Protein AF-A0A1B7W315-F1 (afdb_monomer_lite)

pLDDT: mean 97.1, std 2.04, range [81.0, 98.81]

Sequence (129 aa):
VSIINIAGGVASATVQTATFTSFNSQIASLKASGVRIIGPGATVAQDVEPEYIAVAPDGLTAMVTLQENNAIAILDIASATITQIIPLGAKDYSLPGNDIDPSDQDGGINIQNWPVFGLYQPDAIASFS

Radius of gyration: 18.58 Å; chains: 1; bounding box: 45×41×54 Å

Foldseek 3Di:
DKQWDQVVHPVPIDIDAAFPVVCQVVVVVLVVQQFDFDPVVDGPRRRFDWAEWEAEPVNQWIWTARLNRLWIWIAGNVVNYGPDTGHPDKDQQQDPPSWDDPDPPPPDGDTDRDRDIGRPRDRYDYDDD

Secondary structure (DSSP, 8-state):
-EEEE-TT-GGG-EEEE--SGGGGGGHHHHHHTT-----TT--HHHH--EEEEEE-TTSSEEEEEETTTTEEEEEETTTTEEEEEEE--EEETTSTT--B---SSSSS---B--S-EEE----------

Structure (mmCIF, N/CA/C/O backbone):
data_AF-A0A1B7W315-F1
#
_entry.id   AF-A0A1B7W315-F1
#
loop_
_atom_site.group_PDB
_atom_site.id
_atom_site.type_symbol
_atom_site.label_atom_id
_atom_site.label_alt_id
_atom_site.label_comp_id
_atom_site.label_asym_id
_atom_site.label_entity_id
_atom_site.label_seq_id
_atom_site.pdbx_PDB_ins_code
_atom_site.Cartn_x
_atom_site.Cartn_y
_atom_site.Cartn_z
_atom_site.occupancy
_atom_site.B_iso_or_equiv
_atom_site.auth_seq_id
_atom_site.auth_comp_id
_atom_site.auth_asym_id
_atom_site.auth_atom_id
_atom_site.pdbx_PDB_model_num
ATOM 1 N N . VAL A 1 1 ? -9.306 3.026 6.639 1.00 96.38 1 VAL A N 1
ATOM 2 C CA . VAL A 1 1 ? -9.794 1.630 6.520 1.00 96.38 1 VAL A CA 1
ATOM 3 C C . VAL A 1 1 ? -10.683 1.330 7.712 1.00 96.38 1 VAL A C 1
ATOM 5 O O . VAL A 1 1 ? -10.238 1.554 8.831 1.00 96.38 1 VAL A O 1
ATOM 8 N N . SER A 1 2 ? -11.927 0.900 7.504 1.00 97.31 2 SER A N 1
ATOM 9 C CA . SER A 1 2 ? -12.868 0.649 8.605 1.00 97.31 2 SER A CA 1
ATOM 10 C C . SER A 1 2 ? -13.047 -0.842 8.860 1.00 97.31 2 SER A C 1
ATOM 12 O O . SER A 1 2 ? -13.234 -1.623 7.934 1.00 97.31 2 SER A O 1
ATOM 14 N N . ILE A 1 3 ? -13.004 -1.213 10.134 1.00 97.44 3 ILE A N 1
ATOM 15 C CA . ILE A 1 3 ? -13.247 -2.550 10.652 1.00 97.44 3 ILE A CA 1
ATOM 16 C C . ILE A 1 3 ? -14.637 -2.509 11.277 1.00 97.44 3 ILE A C 1
ATOM 18 O O . ILE A 1 3 ? -14.861 -1.797 12.259 1.00 97.44 3 ILE A O 1
ATOM 22 N N . ILE A 1 4 ? -15.575 -3.241 10.681 1.00 97.38 4 ILE A N 1
ATOM 23 C CA . ILE A 1 4 ? -16.968 -3.289 11.124 1.00 97.38 4 ILE A CA 1
ATOM 24 C C . ILE A 1 4 ? -17.203 -4.645 11.780 1.00 97.38 4 ILE A C 1
ATOM 26 O O . ILE A 1 4 ? -17.234 -5.675 11.108 1.00 97.38 4 ILE A O 1
ATOM 30 N N . ASN A 1 5 ? -17.362 -4.651 13.100 1.00 96.19 5 ASN A N 1
ATOM 31 C CA . ASN A 1 5 ? -17.683 -5.858 13.848 1.00 96.19 5 ASN A CA 1
ATOM 32 C C . ASN A 1 5 ? -19.204 -6.020 13.929 1.00 96.19 5 ASN A C 1
ATOM 34 O O . ASN A 1 5 ? -19.895 -5.180 14.501 1.00 96.19 5 ASN A O 1
ATOM 38 N N . ILE A 1 6 ? -19.705 -7.126 13.381 1.00 97.38 6 ILE A N 1
ATOM 39 C CA . ILE A 1 6 ? -21.131 -7.474 13.329 1.00 97.38 6 ILE A CA 1
ATOM 40 C C . ILE A 1 6 ? -21.488 -8.695 14.189 1.00 97.38 6 ILE A C 1
ATOM 42 O O . ILE A 1 6 ? -22.565 -9.262 14.021 1.00 97.38 6 ILE A O 1
ATOM 46 N N . ALA A 1 7 ? -20.618 -9.121 15.110 1.00 96.44 7 ALA A N 1
ATOM 47 C CA . ALA A 1 7 ? -20.838 -10.319 15.928 1.00 96.44 7 ALA A CA 1
ATOM 48 C C . ALA A 1 7 ? -22.120 -10.251 16.784 1.00 96.44 7 ALA A C 1
ATOM 50 O O . ALA A 1 7 ? -22.721 -11.280 17.074 1.00 96.44 7 ALA A O 1
ATOM 51 N N . GLY A 1 8 ? -22.568 -9.044 17.155 1.00 96.12 8 GLY A N 1
ATOM 52 C CA . GLY A 1 8 ? -23.844 -8.803 17.844 1.00 96.12 8 GLY A CA 1
ATOM 53 C C . GLY A 1 8 ? -25.056 -8.614 16.917 1.00 96.12 8 GLY A C 1
ATOM 54 O O . GLY A 1 8 ? -26.136 -8.280 17.396 1.00 96.12 8 GLY A O 1
ATOM 55 N N . GLY A 1 9 ? -24.890 -8.787 15.603 1.00 97.31 9 GLY A N 1
ATOM 56 C CA . GLY A 1 9 ? -25.877 -8.453 14.574 1.00 97.31 9 GLY A CA 1
ATOM 57 C C . GLY A 1 9 ? -25.705 -7.039 14.005 1.00 97.31 9 GLY A C 1
ATOM 58 O O . GLY A 1 9 ? -25.109 -6.164 14.629 1.00 97.31 9 GLY A O 1
ATOM 59 N N . VAL A 1 10 ? -26.253 -6.797 12.807 1.00 96.75 10 VAL A N 1
ATOM 60 C CA . VAL A 1 10 ? -26.077 -5.530 12.058 1.00 96.75 10 VAL A CA 1
ATOM 61 C C . VAL A 1 10 ? -26.575 -4.311 12.844 1.00 96.75 10 VAL A C 1
ATOM 63 O O . VAL A 1 10 ? -25.944 -3.260 12.812 1.00 96.75 10 VAL A O 1
ATOM 66 N N . ALA A 1 11 ? -27.668 -4.454 13.599 1.00 97.50 11 ALA A N 1
ATOM 67 C CA . ALA A 1 11 ? -28.217 -3.377 14.430 1.00 97.50 11 ALA A CA 1
ATOM 68 C C . ALA A 1 11 ? -27.319 -2.997 15.624 1.00 97.50 11 ALA A C 1
ATOM 70 O O . ALA A 1 11 ? -27.493 -1.934 16.212 1.00 97.50 11 ALA A O 1
ATOM 71 N N . SER A 1 12 ? -26.369 -3.860 15.987 1.00 97.44 12 SER A N 1
ATOM 72 C CA . SER A 1 12 ? -25.409 -3.656 17.076 1.00 97.44 12 SER A CA 1
ATOM 73 C C . SER A 1 12 ? -23.971 -3.625 16.559 1.00 97.44 12 SER A C 1
ATOM 75 O O . SER A 1 12 ? -23.038 -3.917 17.307 1.00 97.44 12 SER A O 1
ATOM 77 N N . ALA A 1 13 ? -23.792 -3.295 15.276 1.00 97.88 13 ALA A N 1
ATOM 78 C CA . ALA A 1 13 ? -22.477 -3.207 14.674 1.00 97.88 13 ALA A CA 1
ATOM 79 C C . ALA A 1 13 ? -21.632 -2.129 15.365 1.00 97.88 13 ALA A C 1
ATOM 81 O O . ALA A 1 13 ? -22.107 -1.027 15.648 1.00 97.88 13 ALA A O 1
ATOM 82 N N . THR A 1 14 ? -20.360 -2.438 15.599 1.00 97.88 14 THR A N 1
ATOM 83 C CA . THR A 1 14 ? -19.371 -1.460 16.058 1.00 97.88 14 THR A CA 1
ATOM 84 C C . THR A 1 14 ? -18.364 -1.195 14.951 1.00 97.88 14 THR A C 1
ATOM 86 O O . THR A 1 14 ? -18.072 -2.070 14.135 1.00 97.88 14 THR A O 1
ATOM 89 N N . VAL A 1 15 ? -17.855 0.034 14.898 1.00 98.00 15 VAL A N 1
ATOM 90 C CA . VAL A 1 15 ? -16.909 0.465 13.868 1.00 98.00 15 VAL A CA 1
ATOM 91 C C . VAL A 1 15 ? -15.655 0.996 14.534 1.00 98.00 15 VAL A C 1
ATOM 93 O O . VAL A 1 15 ? -15.725 1.842 15.424 1.00 98.00 15 VAL A O 1
ATOM 96 N N . GLN A 1 16 ? -14.510 0.525 14.058 1.00 98.31 16 GLN A N 1
ATOM 97 C CA . GLN A 1 16 ? -13.214 1.143 14.298 1.00 98.31 16 GLN A CA 1
ATOM 98 C C . GLN A 1 16 ? -12.617 1.554 12.956 1.00 98.31 16 GLN A C 1
ATOM 100 O O . GLN A 1 16 ? -12.807 0.864 11.957 1.00 98.31 16 GLN A O 1
ATOM 105 N N . THR A 1 17 ? -11.894 2.670 12.912 1.00 98.19 17 THR A N 1
ATOM 106 C CA . THR A 1 17 ? -11.292 3.160 11.668 1.00 98.19 17 THR A CA 1
ATOM 107 C C . THR A 1 17 ? -9.800 3.358 11.859 1.00 98.19 17 THR A C 1
ATOM 109 O O . THR A 1 17 ? -9.371 4.251 12.586 1.00 98.19 17 THR A O 1
ATOM 112 N N . ALA A 1 18 ? -9.022 2.555 11.141 1.00 98.44 18 ALA A N 1
ATOM 113 C CA . ALA A 1 18 ? -7.593 2.740 10.996 1.00 98.44 18 ALA A CA 1
ATOM 114 C C . ALA A 1 18 ? -7.322 3.927 10.062 1.00 98.44 18 ALA A C 1
ATOM 116 O O . ALA A 1 18 ? -7.868 4.004 8.951 1.00 98.44 18 ALA A O 1
ATOM 117 N N . THR A 1 19 ? -6.472 4.845 10.521 1.00 98.25 19 THR A N 1
ATOM 118 C CA . THR A 1 19 ? -6.031 6.028 9.769 1.00 98.25 19 THR A CA 1
ATOM 119 C C . THR A 1 19 ? -4.532 5.960 9.503 1.00 98.25 19 THR A C 1
ATOM 121 O O . THR A 1 19 ? -3.813 5.192 10.139 1.00 98.25 19 THR A O 1
ATOM 124 N N . PHE A 1 20 ? -4.055 6.800 8.590 1.00 98.69 20 PHE A N 1
ATOM 125 C CA . PHE A 1 20 ? -2.637 6.904 8.241 1.00 98.69 20 PHE A CA 1
ATOM 126 C C . PHE A 1 20 ? -1.950 8.118 8.886 1.00 98.69 20 PHE A C 1
ATOM 128 O O . PHE A 1 20 ? -0.800 8.422 8.584 1.00 98.69 20 PHE A O 1
ATOM 135 N N . THR A 1 21 ? -2.633 8.834 9.786 1.00 98.56 21 THR A N 1
ATOM 136 C CA . THR A 1 21 ? -2.155 10.104 10.361 1.00 98.56 21 THR A CA 1
ATOM 137 C C . THR A 1 21 ? -0.816 9.964 11.090 1.00 98.56 21 THR A C 1
ATOM 139 O O . THR A 1 21 ? 0.005 10.880 11.042 1.00 98.56 21 THR A O 1
ATOM 142 N N . SER A 1 22 ? -0.551 8.811 11.715 1.00 98.25 22 SER A N 1
ATOM 143 C CA . SER A 1 22 ? 0.727 8.505 12.383 1.00 98.25 22 SER A CA 1
ATOM 144 C C . SER A 1 22 ? 1.931 8.493 11.429 1.00 98.25 22 SER A C 1
ATOM 146 O O . SER A 1 22 ? 3.068 8.652 11.876 1.00 98.25 22 SER A O 1
ATOM 148 N N . PHE A 1 23 ? 1.697 8.360 10.121 1.00 98.69 23 PHE A N 1
ATOM 149 C CA . PHE A 1 23 ? 2.730 8.385 9.087 1.00 98.69 23 PHE A CA 1
ATOM 150 C C . PHE A 1 23 ? 2.998 9.788 8.533 1.00 98.69 23 PHE A C 1
ATOM 152 O O . PHE A 1 23 ? 3.956 9.966 7.787 1.00 98.69 23 PHE A O 1
ATOM 159 N N . ASN A 1 24 ? 2.223 10.813 8.906 1.00 98.62 24 ASN A N 1
ATOM 160 C CA . ASN A 1 24 ? 2.370 12.160 8.337 1.00 98.62 24 ASN A CA 1
ATOM 161 C C . ASN A 1 24 ? 3.768 12.762 8.554 1.00 98.62 24 ASN A C 1
ATOM 163 O O . ASN A 1 24 ? 4.293 13.431 7.666 1.00 98.62 24 ASN A O 1
ATOM 167 N N . SER A 1 25 ? 4.400 12.486 9.697 1.00 98.44 25 SER A N 1
ATOM 168 C CA . SER A 1 25 ? 5.777 12.912 9.987 1.00 98.44 25 SER A CA 1
ATOM 169 C C . SER A 1 25 ? 6.846 12.117 9.222 1.00 98.44 25 SER A C 1
ATOM 171 O O . SER A 1 25 ? 8.007 12.515 9.211 1.00 98.44 25 SER A O 1
ATOM 173 N N . GLN A 1 26 ? 6.469 11.018 8.562 1.00 98.38 26 GLN A N 1
ATOM 174 C CA . GLN A 1 26 ? 7.357 10.086 7.860 1.00 98.38 26 GLN A CA 1
ATOM 175 C C . GLN A 1 26 ? 7.335 10.273 6.336 1.00 98.38 26 GLN A C 1
ATOM 177 O O . GLN A 1 26 ? 7.905 9.468 5.602 1.00 98.38 26 GLN A O 1
ATOM 182 N N . ILE A 1 27 ? 6.693 11.330 5.827 1.00 98.12 27 ILE A N 1
ATOM 183 C CA . ILE A 1 27 ? 6.542 11.553 4.382 1.00 98.12 27 ILE A CA 1
ATOM 184 C C . ILE A 1 27 ? 7.880 11.516 3.629 1.00 98.12 27 ILE A C 1
ATOM 186 O O . ILE A 1 27 ? 7.978 10.899 2.572 1.00 98.12 27 ILE A O 1
ATOM 190 N N . ALA A 1 28 ? 8.930 12.128 4.185 1.00 97.94 28 ALA A N 1
ATOM 191 C CA . ALA A 1 28 ? 10.245 12.165 3.551 1.00 97.94 28 ALA A CA 1
ATOM 192 C C . ALA A 1 28 ? 10.890 10.772 3.481 1.00 97.94 28 ALA A C 1
ATOM 194 O O . ALA A 1 28 ? 11.417 10.397 2.436 1.00 97.94 28 ALA A O 1
ATOM 195 N N . SER A 1 29 ? 10.812 9.986 4.560 1.00 98.44 29 SER A N 1
ATOM 196 C CA . SER A 1 29 ? 11.365 8.629 4.595 1.00 98.44 29 SER A CA 1
ATOM 197 C C . SER A 1 29 ? 10.581 7.656 3.717 1.00 98.44 29 SER A C 1
ATOM 199 O O . SER A 1 29 ? 11.195 6.832 3.051 1.00 98.44 29 SER A O 1
ATOM 201 N N . LEU A 1 30 ? 9.251 7.777 3.661 1.00 98.50 30 LEU A N 1
ATOM 202 C CA . LEU A 1 30 ? 8.403 6.950 2.796 1.00 98.50 30 LEU A CA 1
ATOM 203 C C . LEU A 1 30 ? 8.661 7.233 1.311 1.00 98.50 30 LEU A C 1
ATOM 205 O O . LEU A 1 30 ? 8.790 6.307 0.517 1.00 98.50 30 LEU A O 1
ATOM 209 N N . LYS A 1 31 ? 8.823 8.507 0.930 1.00 98.00 31 LYS A N 1
ATOM 210 C CA . LYS A 1 31 ? 9.243 8.863 -0.434 1.00 98.00 31 LYS A CA 1
ATOM 211 C C . LYS A 1 31 ? 10.625 8.301 -0.759 1.00 98.00 31 LYS A C 1
ATOM 213 O O . LYS A 1 31 ? 10.817 7.736 -1.830 1.00 98.00 31 LYS A O 1
ATOM 218 N N . ALA A 1 32 ? 11.576 8.425 0.169 1.00 98.00 32 ALA A N 1
ATOM 219 C CA . ALA A 1 32 ? 12.931 7.908 -0.015 1.00 98.00 32 ALA A CA 1
ATOM 220 C C . ALA A 1 32 ? 12.980 6.375 -0.131 1.00 98.00 32 ALA A C 1
ATOM 222 O O . ALA A 1 32 ? 13.852 5.853 -0.820 1.00 98.00 32 ALA A O 1
ATOM 223 N N . SER A 1 33 ? 12.047 5.654 0.501 1.00 97.56 33 SER A N 1
ATOM 224 C CA . SER A 1 33 ? 11.933 4.198 0.375 1.00 97.56 33 SER A CA 1
ATOM 225 C C . SER A 1 33 ? 11.170 3.740 -0.874 1.00 97.56 33 SER A C 1
ATOM 227 O O . SER A 1 33 ? 11.138 2.545 -1.153 1.00 97.56 33 SER A O 1
ATOM 229 N N . GLY A 1 34 ? 10.598 4.663 -1.655 1.00 97.25 34 GLY A N 1
ATOM 230 C CA . GLY A 1 34 ? 9.936 4.364 -2.927 1.00 97.25 34 GLY A CA 1
ATOM 231 C C . GLY A 1 34 ? 8.407 4.343 -2.880 1.00 97.25 34 GLY A C 1
ATOM 232 O O . GLY A 1 34 ? 7.787 3.933 -3.860 1.00 97.25 34 GLY A O 1
ATOM 233 N N . VAL A 1 35 ? 7.784 4.792 -1.784 1.00 98.38 35 VAL A N 1
ATOM 234 C CA . VAL A 1 35 ? 6.333 5.029 -1.752 1.00 98.38 35 VAL A CA 1
ATOM 235 C C . VAL A 1 35 ? 6.024 6.269 -2.588 1.00 98.38 35 VAL A C 1
ATOM 237 O O . VAL A 1 35 ? 6.577 7.352 -2.363 1.00 98.38 35 VAL A O 1
ATOM 240 N N . ARG A 1 36 ? 5.122 6.128 -3.558 1.00 97.69 36 ARG A N 1
ATOM 241 C CA . ARG A 1 36 ? 4.696 7.231 -4.417 1.00 97.69 36 ARG A CA 1
ATOM 242 C C . ARG A 1 36 ? 3.722 8.120 -3.644 1.00 97.69 36 ARG A C 1
ATOM 244 O O . ARG A 1 36 ? 2.621 7.701 -3.321 1.00 97.69 36 ARG A O 1
ATOM 251 N N . ILE A 1 37 ? 4.159 9.342 -3.337 1.00 97.44 37 ILE A N 1
ATOM 252 C CA . ILE A 1 37 ? 3.347 10.376 -2.680 1.00 97.44 37 ILE A CA 1
ATOM 253 C C . ILE A 1 37 ? 3.544 11.682 -3.445 1.00 97.44 37 ILE A C 1
ATOM 255 O O . ILE A 1 37 ? 4.645 12.251 -3.430 1.00 97.44 37 ILE A O 1
ATOM 259 N N . ILE A 1 38 ? 2.520 12.147 -4.155 1.00 95.31 38 ILE A N 1
ATOM 260 C CA . ILE A 1 38 ? 2.678 13.183 -5.195 1.00 95.31 38 ILE A CA 1
ATOM 261 C C . ILE A 1 38 ? 1.661 14.326 -5.123 1.00 95.31 38 ILE A C 1
ATOM 263 O O . ILE A 1 38 ? 1.835 15.333 -5.809 1.00 95.31 38 ILE A O 1
ATOM 267 N N . GLY A 1 39 ? 0.649 14.207 -4.273 1.00 94.69 39 GLY A N 1
ATOM 268 C CA . GLY A 1 39 ? -0.345 15.220 -3.968 1.00 94.69 39 GLY A CA 1
ATOM 269 C C . GLY A 1 39 ? 0.316 16.530 -3.527 1.00 94.69 39 GLY A C 1
ATOM 270 O O . GLY A 1 39 ? 1.053 16.552 -2.532 1.00 94.69 39 GLY A O 1
ATOM 271 N N . PRO A 1 40 ? 0.087 17.646 -4.241 1.00 94.75 40 PRO A N 1
ATOM 272 C CA . PRO A 1 40 ? 0.668 18.934 -3.882 1.00 94.75 40 PRO A CA 1
ATOM 273 C C . PRO A 1 40 ? 0.230 19.378 -2.481 1.00 94.75 40 PRO A C 1
ATOM 275 O O . PRO A 1 40 ? -0.950 19.601 -2.229 1.00 94.75 40 PRO A O 1
ATOM 278 N N . GLY A 1 41 ? 1.188 19.508 -1.559 1.00 94.81 41 GLY A N 1
ATOM 279 C CA . GLY A 1 41 ? 0.919 19.914 -0.173 1.00 94.81 41 GLY A CA 1
ATOM 280 C C . GLY A 1 41 ? 0.175 18.876 0.678 1.00 94.81 41 GLY A C 1
ATOM 281 O O . GLY A 1 41 ? -0.209 19.198 1.801 1.00 94.81 41 GLY A O 1
ATOM 282 N N . ALA A 1 42 ? -0.020 17.654 0.176 1.00 97.25 42 ALA A N 1
ATOM 283 C CA . ALA A 1 42 ? -0.711 16.598 0.900 1.00 97.25 42 ALA A CA 1
ATOM 284 C C . ALA A 1 42 ? 0.173 15.981 1.996 1.00 97.25 42 ALA A C 1
ATOM 286 O O . ALA A 1 42 ? 1.382 15.785 1.835 1.00 97.25 42 ALA A O 1
ATOM 287 N N . THR A 1 43 ? -0.451 15.643 3.121 1.00 98.44 43 THR A N 1
ATOM 288 C CA . THR A 1 43 ? 0.121 14.713 4.103 1.00 98.44 43 THR A CA 1
ATOM 289 C C . THR A 1 43 ? 0.022 13.274 3.596 1.00 98.44 43 THR A C 1
ATOM 291 O O . THR A 1 43 ? -0.768 12.991 2.699 1.00 98.44 43 THR A O 1
ATOM 294 N N . VAL A 1 44 ? 0.766 12.339 4.203 1.00 98.38 44 VAL A N 1
ATOM 295 C CA . VAL A 1 44 ? 0.663 10.908 3.856 1.00 98.38 44 VAL A CA 1
ATOM 296 C C . VAL A 1 44 ? -0.788 10.440 3.936 1.00 98.38 44 VAL A C 1
ATOM 298 O O . VAL A 1 44 ? -1.290 9.846 2.995 1.00 98.38 44 VAL A O 1
ATOM 301 N N . ALA A 1 45 ? -1.493 10.781 5.015 1.00 98.31 45 ALA A N 1
ATOM 302 C CA . ALA A 1 45 ? -2.872 10.355 5.220 1.00 98.31 45 ALA A CA 1
ATOM 303 C C . ALA A 1 45 ? -3.892 10.942 4.236 1.00 98.31 45 ALA A C 1
ATOM 305 O O . ALA A 1 45 ? -4.995 10.413 4.144 1.00 98.31 45 ALA A O 1
ATOM 306 N N . GLN A 1 46 ? -3.556 12.039 3.556 1.00 98.25 46 GLN A N 1
ATOM 307 C CA . GLN A 1 46 ? -4.401 12.634 2.517 1.00 98.25 46 GLN A CA 1
ATOM 308 C C . GLN A 1 46 ? -4.102 12.079 1.124 1.00 98.25 46 GLN A C 1
ATOM 310 O O . GLN A 1 46 ? -4.965 12.168 0.262 1.00 98.25 46 GLN A O 1
ATOM 315 N N . ASP A 1 47 ? -2.884 11.585 0.904 1.00 98.38 47 ASP A N 1
ATOM 316 C CA . ASP A 1 47 ? -2.403 11.138 -0.403 1.00 98.38 47 ASP A CA 1
ATOM 317 C C . ASP A 1 47 ? -2.563 9.633 -0.618 1.00 98.38 47 ASP A C 1
ATOM 319 O O . ASP A 1 47 ? -2.703 9.195 -1.750 1.00 98.38 47 ASP A O 1
ATOM 323 N N . VAL A 1 48 ? -2.516 8.831 0.451 1.00 97.62 48 VAL A N 1
ATOM 324 C CA . VAL A 1 48 ? -2.658 7.382 0.296 1.00 97.62 48 VAL A CA 1
ATOM 325 C C . VAL A 1 48 ? -4.079 6.989 -0.093 1.00 97.62 48 VAL A C 1
ATOM 327 O O . VAL A 1 48 ? -5.044 7.444 0.527 1.00 97.62 48 VAL A O 1
ATOM 330 N N . GLU A 1 49 ? -4.188 6.087 -1.067 1.00 96.38 49 GLU A N 1
ATOM 331 C CA . GLU A 1 49 ? -5.448 5.633 -1.664 1.00 96.38 49 GLU A CA 1
ATOM 332 C C . GLU A 1 49 ? -5.601 4.110 -1.472 1.00 96.38 49 GLU A C 1
ATOM 334 O O . GLU A 1 49 ? -5.076 3.320 -2.252 1.00 96.38 49 GLU A O 1
ATOM 339 N N . PRO A 1 50 ? -6.248 3.653 -0.379 1.00 97.44 50 PRO A N 1
ATOM 340 C CA . PRO A 1 50 ? -6.487 2.229 -0.155 1.00 97.44 50 PRO A CA 1
ATOM 341 C C . PRO A 1 50 ? -7.568 1.662 -1.080 1.00 97.44 50 PRO A C 1
ATOM 343 O O . PRO A 1 50 ? -8.675 2.200 -1.101 1.00 97.44 50 PRO A O 1
ATOM 346 N N . GLU A 1 51 ? -7.283 0.541 -1.751 1.00 95.38 51 GLU A N 1
ATOM 347 C CA . GLU A 1 51 ? -8.177 -0.057 -2.759 1.00 95.38 51 GLU A CA 1
ATOM 348 C C . GLU A 1 51 ? -8.717 -1.438 -2.342 1.00 95.38 51 GLU A C 1
ATOM 350 O O . GLU A 1 51 ? -9.908 -1.581 -2.050 1.00 95.38 51 GLU A O 1
ATOM 355 N N . TYR A 1 52 ? -7.853 -2.452 -2.238 1.00 97.19 52 TYR A N 1
ATOM 356 C CA . TYR A 1 52 ? -8.231 -3.843 -1.960 1.00 97.19 52 TYR A CA 1
ATOM 357 C C . TYR A 1 52 ? -7.622 -4.368 -0.657 1.00 97.19 52 TYR A C 1
ATOM 359 O O . TYR A 1 52 ? -6.684 -3.790 -0.109 1.00 97.19 52 TYR A O 1
ATOM 367 N N . ILE A 1 53 ? -8.152 -5.480 -0.138 1.00 97.25 53 ILE A N 1
ATOM 368 C CA . ILE A 1 53 ? -7.696 -6.087 1.119 1.00 97.25 53 ILE A CA 1
ATOM 369 C C . ILE A 1 53 ? -7.644 -7.616 1.046 1.00 97.25 53 ILE A C 1
ATOM 371 O O . ILE A 1 53 ? -8.546 -8.254 0.508 1.00 97.25 53 ILE A O 1
ATOM 375 N N . ALA A 1 54 ? -6.618 -8.208 1.656 1.00 98.06 54 ALA A N 1
ATOM 376 C CA . ALA A 1 54 ? -6.532 -9.639 1.930 1.00 98.06 54 ALA A CA 1
ATOM 377 C C . ALA A 1 54 ? -6.225 -9.863 3.410 1.00 98.06 54 ALA A C 1
ATOM 379 O O . ALA A 1 54 ? -5.326 -9.236 3.968 1.00 98.06 54 ALA A O 1
ATOM 380 N N . VAL A 1 55 ? -6.965 -10.769 4.041 1.00 97.75 55 VAL A N 1
ATOM 381 C CA . VAL A 1 55 ? -6.775 -11.135 5.449 1.00 97.75 55 VAL A CA 1
ATOM 382 C C . VAL A 1 55 ? -5.859 -12.354 5.521 1.00 97.75 55 VAL A C 1
ATOM 384 O O . VAL A 1 55 ? -6.019 -13.296 4.745 1.00 97.75 55 VAL A O 1
ATOM 387 N N . ALA A 1 56 ? -4.883 -12.328 6.426 1.00 96.25 56 ALA A N 1
ATOM 388 C CA . ALA A 1 56 ? -4.010 -13.464 6.686 1.00 96.25 56 ALA A CA 1
ATOM 389 C C . ALA A 1 56 ? -4.802 -14.647 7.286 1.00 96.25 56 ALA A C 1
ATOM 391 O O . ALA A 1 56 ? -5.828 -14.425 7.931 1.00 96.25 56 ALA A O 1
ATOM 392 N N . PRO A 1 57 ? -4.341 -15.905 7.132 1.00 95.50 57 PRO A N 1
ATOM 393 C CA . PRO A 1 57 ? -5.079 -17.078 7.615 1.00 95.50 57 PRO A CA 1
ATOM 394 C C . PRO A 1 57 ? -5.374 -17.089 9.123 1.00 95.50 57 PRO A C 1
ATOM 396 O O . PRO A 1 57 ? -6.326 -17.732 9.557 1.00 95.50 57 PRO A O 1
ATOM 399 N N . ASP A 1 58 ? -4.575 -16.380 9.925 1.00 95.00 58 ASP A N 1
ATOM 400 C CA . ASP A 1 58 ? -4.790 -16.234 11.369 1.00 95.00 58 ASP A CA 1
ATOM 401 C C . ASP A 1 58 ? -5.910 -15.240 11.732 1.00 95.00 58 ASP A C 1
ATOM 403 O O . ASP A 1 58 ? -6.340 -15.193 12.884 1.00 95.00 58 ASP A O 1
ATOM 407 N N . GLY A 1 59 ? -6.403 -14.456 10.767 1.00 95.56 59 GLY A N 1
ATOM 408 C CA . GLY A 1 59 ? -7.431 -13.439 10.971 1.00 95.56 59 GLY A CA 1
ATOM 409 C C . GLY A 1 59 ? -6.971 -12.220 11.777 1.00 95.56 59 GLY A C 1
ATOM 410 O O . GLY A 1 59 ? -7.814 -11.415 12.171 1.00 95.56 59 GLY A O 1
ATOM 411 N N . LEU A 1 60 ? -5.669 -12.078 12.048 1.00 96.88 60 LEU A N 1
ATOM 412 C CA . LEU A 1 60 ? -5.118 -11.017 12.901 1.00 96.88 60 LEU A CA 1
ATOM 413 C C . LEU A 1 60 ? -4.592 -9.835 12.089 1.00 96.88 60 LEU A C 1
ATOM 415 O O . LEU A 1 60 ? -4.728 -8.682 12.501 1.00 96.88 60 LEU A O 1
ATOM 419 N N . THR A 1 61 ? -4.011 -10.131 10.927 1.00 97.81 61 THR A N 1
ATOM 420 C CA . THR A 1 61 ? -3.409 -9.136 10.037 1.00 97.81 61 THR A CA 1
ATOM 421 C C . THR A 1 61 ? -4.165 -9.072 8.720 1.00 97.81 61 TH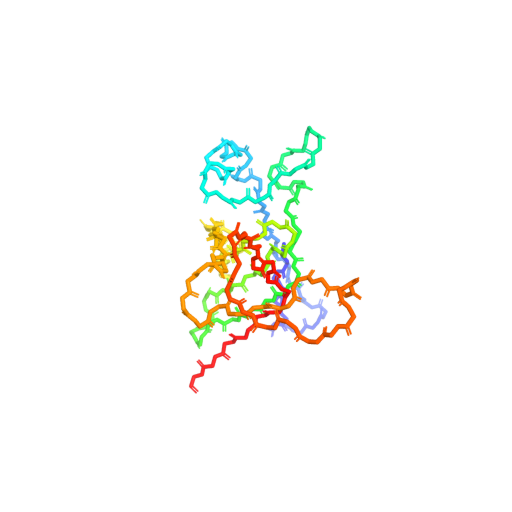R A C 1
ATOM 423 O O . THR A 1 61 ? -4.559 -10.100 8.169 1.00 97.81 61 THR A O 1
ATOM 426 N N . ALA A 1 62 ? -4.324 -7.870 8.177 1.00 98.25 62 ALA A N 1
ATOM 427 C CA . ALA A 1 62 ? -4.726 -7.688 6.793 1.00 98.25 62 ALA A CA 1
ATOM 428 C C . ALA A 1 62 ? -3.709 -6.848 6.022 1.00 98.25 62 ALA A C 1
ATOM 430 O O . ALA A 1 62 ? -3.113 -5.913 6.556 1.00 98.25 62 ALA A O 1
ATOM 431 N N . MET A 1 63 ? -3.543 -7.173 4.747 1.00 98.50 63 MET A N 1
ATOM 432 C CA . MET A 1 63 ? -2.755 -6.409 3.792 1.00 98.50 63 MET A CA 1
ATOM 433 C C . MET A 1 63 ? -3.710 -5.607 2.922 1.00 98.50 63 MET A C 1
ATOM 435 O O . MET A 1 63 ? -4.659 -6.170 2.379 1.00 98.50 63 MET A O 1
ATOM 439 N N . VAL A 1 64 ? -3.457 -4.310 2.797 1.00 98.69 64 VAL A N 1
ATOM 440 C CA . VAL A 1 64 ? -4.280 -3.372 2.033 1.00 98.69 64 VAL A CA 1
ATOM 441 C C . VAL A 1 64 ? -3.441 -2.796 0.902 1.00 98.69 64 VAL A C 1
ATOM 443 O O . VAL A 1 64 ? -2.348 -2.288 1.151 1.00 98.69 64 VAL A O 1
ATOM 446 N N . THR A 1 65 ? -3.915 -2.879 -0.333 1.00 98.62 65 THR 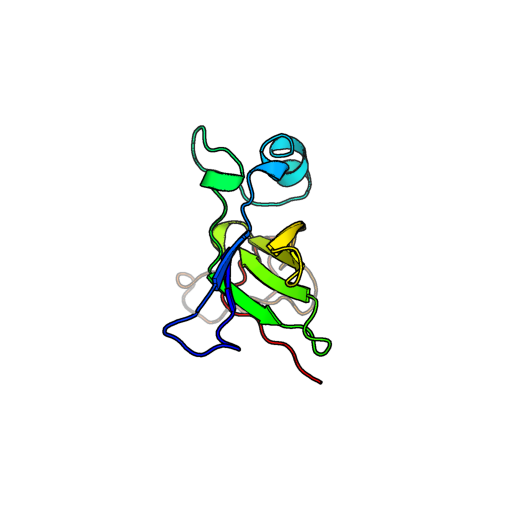A N 1
ATOM 447 C CA . THR A 1 65 ? -3.208 -2.298 -1.476 1.00 98.62 65 THR A CA 1
ATOM 448 C C . THR A 1 65 ? -3.365 -0.781 -1.499 1.00 98.62 65 THR A C 1
ATOM 450 O O . THR A 1 65 ? -4.420 -0.251 -1.155 1.00 98.62 65 THR A O 1
ATOM 453 N N . LEU A 1 66 ? -2.283 -0.091 -1.866 1.00 98.50 66 LEU A N 1
ATOM 454 C CA . LEU A 1 66 ? -2.235 1.347 -2.117 1.00 98.50 66 LEU A CA 1
ATOM 455 C C . LEU A 1 66 ? -1.737 1.554 -3.556 1.00 98.50 66 LEU A C 1
ATOM 457 O O . LEU A 1 66 ? -0.540 1.783 -3.782 1.00 98.50 66 LEU A O 1
ATOM 461 N N . GLN A 1 67 ? -2.625 1.359 -4.530 1.00 97.75 67 GLN A N 1
ATOM 462 C CA . GLN A 1 67 ? -2.281 1.182 -5.942 1.00 97.75 67 GLN A CA 1
ATOM 463 C C . GLN A 1 67 ? -1.524 2.394 -6.504 1.00 97.75 67 GLN A C 1
ATOM 465 O O . GLN A 1 67 ? -0.400 2.279 -7.012 1.00 97.75 67 GLN A O 1
ATOM 470 N N . GLU A 1 68 ? -2.066 3.586 -6.286 1.00 96.81 68 GLU A N 1
ATOM 471 C CA . GLU A 1 68 ? -1.509 4.867 -6.708 1.00 96.81 68 GLU A CA 1
ATOM 472 C C . GLU A 1 68 ? -0.213 5.197 -5.958 1.00 96.81 68 GLU A C 1
ATOM 474 O O . GLU A 1 68 ? 0.633 5.944 -6.466 1.00 96.81 68 GLU A O 1
ATOM 479 N N . ASN A 1 69 ? -0.011 4.611 -4.776 1.00 98.31 69 ASN A N 1
ATOM 480 C CA . ASN A 1 69 ? 1.190 4.801 -3.969 1.00 98.31 69 ASN A CA 1
ATOM 481 C C . ASN A 1 69 ? 2.271 3.742 -4.224 1.00 98.31 69 ASN A C 1
ATOM 483 O O . ASN A 1 69 ? 3.365 3.851 -3.659 1.00 98.31 69 ASN A O 1
ATOM 487 N N . ASN A 1 70 ? 2.001 2.744 -5.077 1.00 98.31 70 ASN A N 1
ATOM 488 C CA . ASN A 1 70 ? 2.899 1.620 -5.352 1.00 98.31 70 ASN A CA 1
ATOM 489 C C . ASN A 1 70 ? 3.376 0.929 -4.055 1.00 98.31 70 ASN A C 1
ATOM 491 O O . ASN A 1 70 ? 4.567 0.659 -3.858 1.00 98.31 70 ASN A O 1
ATOM 495 N N . ALA A 1 71 ? 2.440 0.703 -3.132 1.00 98.69 71 ALA A N 1
ATOM 496 C CA . ALA A 1 71 ? 2.731 0.212 -1.791 1.00 98.69 71 ALA A CA 1
ATOM 497 C C . ALA A 1 71 ? 1.629 -0.713 -1.248 1.00 98.69 71 ALA A C 1
ATOM 499 O O . ALA A 1 71 ? 0.539 -0.821 -1.807 1.00 98.69 71 ALA A O 1
ATOM 500 N N . ILE A 1 72 ? 1.930 -1.370 -0.128 1.00 98.69 72 ILE A N 1
ATOM 501 C CA . ILE A 1 72 ? 0.987 -2.162 0.668 1.00 98.69 72 ILE A CA 1
ATOM 502 C C . ILE A 1 72 ? 0.989 -1.624 2.098 1.00 98.69 72 ILE A C 1
ATOM 504 O O . ILE A 1 72 ? 2.050 -1.430 2.690 1.00 98.69 72 ILE A O 1
ATOM 508 N N . ALA A 1 73 ? -0.186 -1.411 2.676 1.00 98.75 73 ALA A N 1
ATOM 509 C CA . ALA A 1 73 ? -0.346 -1.112 4.090 1.00 98.75 73 ALA A CA 1
ATOM 510 C C . ALA A 1 73 ? -0.645 -2.387 4.890 1.00 98.75 73 ALA A C 1
ATOM 512 O O . ALA A 1 73 ? -1.426 -3.234 4.458 1.00 98.75 73 ALA A O 1
ATOM 513 N N . ILE A 1 74 ? -0.051 -2.507 6.076 1.00 98.69 74 ILE A N 1
ATOM 514 C CA . ILE A 1 74 ? -0.311 -3.611 7.007 1.00 98.69 74 ILE A CA 1
ATOM 515 C C . ILE A 1 74 ? -1.254 -3.121 8.101 1.00 98.69 74 ILE A C 1
ATOM 517 O O . ILE A 1 74 ? -0.955 -2.142 8.783 1.00 98.69 74 ILE A O 1
ATOM 521 N N . LEU A 1 75 ? -2.384 -3.801 8.264 1.00 98.81 75 LEU A N 1
A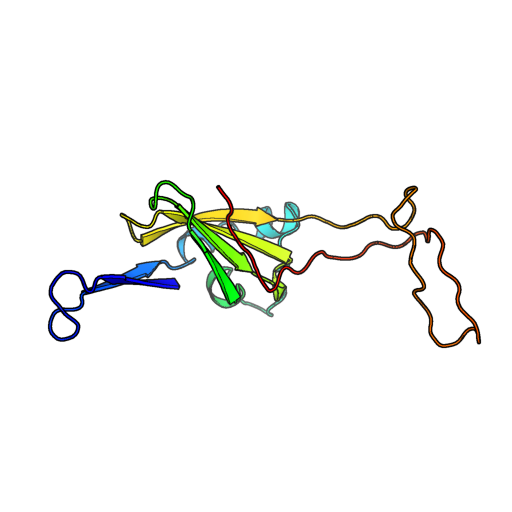TOM 522 C CA . LEU A 1 75 ? -3.404 -3.528 9.267 1.00 98.81 75 LEU A CA 1
ATOM 523 C C . LEU A 1 75 ? -3.365 -4.601 10.358 1.00 98.81 75 LEU A C 1
ATOM 525 O O . LEU A 1 75 ? -3.582 -5.777 10.073 1.00 98.81 75 LEU A O 1
ATOM 529 N N . ASP A 1 76 ? -3.185 -4.177 11.605 1.00 98.62 76 ASP A N 1
ATOM 530 C CA . ASP A 1 76 ? -3.574 -4.969 12.770 1.00 98.62 76 ASP A CA 1
ATOM 531 C C . ASP A 1 76 ? -5.089 -4.822 12.980 1.00 98.62 76 ASP A C 1
ATOM 533 O O . ASP A 1 76 ? -5.598 -3.718 13.210 1.00 98.62 76 ASP A O 1
ATOM 537 N N . ILE A 1 77 ? -5.823 -5.928 12.845 1.00 98.25 77 ILE A N 1
ATOM 538 C CA . ILE A 1 77 ? -7.292 -5.915 12.832 1.00 98.25 77 ILE A CA 1
ATOM 539 C C . ILE A 1 77 ? -7.849 -5.634 14.229 1.00 98.25 77 ILE A C 1
ATOM 541 O O . ILE A 1 77 ? -8.812 -4.878 14.366 1.00 98.25 77 ILE A O 1
ATOM 545 N N . ALA A 1 78 ? -7.250 -6.221 15.267 1.00 97.06 78 ALA A N 1
ATOM 546 C CA . ALA A 1 78 ? -7.757 -6.140 16.633 1.00 97.06 78 ALA A CA 1
ATOM 547 C C . ALA A 1 78 ? -7.710 -4.706 17.184 1.00 97.06 78 ALA A C 1
ATOM 549 O O . ALA A 1 78 ? -8.674 -4.242 17.797 1.00 97.06 78 ALA A O 1
ATOM 550 N N . SER A 1 79 ? -6.603 -4.003 16.941 1.00 98.00 79 SER A N 1
ATOM 551 C CA . SER A 1 79 ? -6.379 -2.621 17.378 1.00 98.00 79 SER A CA 1
ATOM 552 C C . SER A 1 79 ? -6.800 -1.569 16.351 1.00 98.00 79 SER A C 1
ATOM 554 O O . SER A 1 79 ? -6.657 -0.377 16.623 1.00 98.00 79 SER A O 1
ATOM 556 N N . ALA A 1 80 ? -7.277 -1.981 15.171 1.00 98.25 80 ALA A N 1
ATOM 557 C CA . ALA A 1 80 ? -7.614 -1.095 14.059 1.00 98.25 80 ALA A CA 1
ATOM 558 C C . ALA A 1 80 ? -6.489 -0.093 13.728 1.00 98.25 80 ALA A C 1
ATOM 560 O O . ALA A 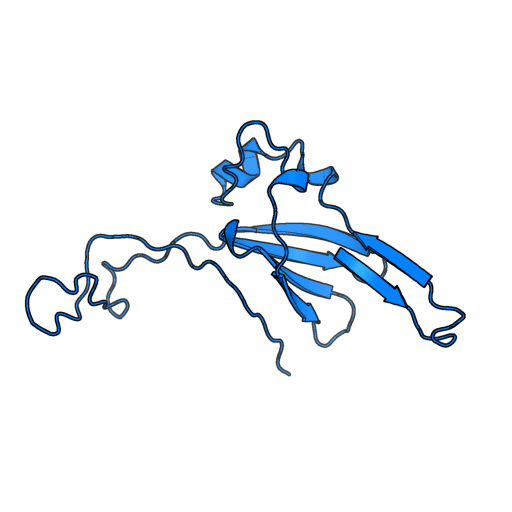1 80 ? -6.727 1.106 13.569 1.00 98.25 80 ALA A O 1
ATOM 561 N N . THR A 1 81 ? -5.251 -0.583 13.629 1.00 98.69 81 THR A N 1
ATOM 562 C CA . THR A 1 81 ? -4.062 0.257 13.431 1.00 98.69 81 THR A CA 1
ATOM 563 C C . THR A 1 81 ? -3.300 -0.152 12.179 1.00 98.69 81 THR A C 1
ATOM 565 O O . THR A 1 81 ? -2.942 -1.316 12.014 1.00 98.69 81 THR A O 1
ATOM 568 N N . ILE A 1 82 ? -2.997 0.818 11.310 1.00 98.81 82 ILE A N 1
ATOM 569 C CA . ILE A 1 82 ? -2.013 0.608 10.245 1.00 98.81 82 ILE A CA 1
ATOM 570 C C . ILE A 1 82 ? -0.624 0.628 10.878 1.00 98.81 82 ILE A C 1
ATOM 572 O O . ILE A 1 82 ? -0.199 1.647 11.425 1.00 98.81 82 ILE A O 1
ATOM 576 N N . THR A 1 83 ? 0.075 -0.499 10.820 1.00 98.69 83 THR A N 1
ATOM 577 C CA . THR A 1 83 ? 1.377 -0.683 11.466 1.00 98.69 83 THR A CA 1
ATOM 578 C C . THR A 1 83 ? 2.533 -0.348 10.534 1.00 98.69 83 THR A C 1
ATOM 580 O O . THR A 1 83 ? 3.577 0.105 11.003 1.00 98.69 83 THR A O 1
ATOM 583 N N . GLN A 1 84 ? 2.363 -0.536 9.220 1.00 98.56 84 GLN A N 1
ATOM 584 C CA . GLN A 1 84 ? 3.415 -0.326 8.221 1.00 98.56 84 GLN A CA 1
ATOM 585 C C . GLN A 1 84 ? 2.856 0.118 6.864 1.00 98.56 84 GLN A C 1
ATOM 587 O O . GLN A 1 84 ? 1.725 -0.216 6.514 1.00 98.56 84 GLN A O 1
ATOM 592 N N . ILE A 1 85 ? 3.696 0.815 6.092 1.00 98.75 85 ILE A N 1
ATOM 593 C CA . ILE A 1 85 ? 3.537 1.051 4.652 1.00 98.75 85 ILE A CA 1
ATOM 594 C C . ILE A 1 85 ? 4.797 0.508 3.972 1.00 98.75 85 ILE A C 1
ATOM 596 O O . ILE A 1 85 ? 5.904 0.971 4.252 1.00 98.75 85 ILE A O 1
ATOM 600 N N . ILE A 1 86 ? 4.627 -0.487 3.108 1.00 98.56 86 ILE A N 1
ATOM 601 C CA . ILE A 1 86 ? 5.703 -1.230 2.455 1.00 98.56 86 ILE A CA 1
ATOM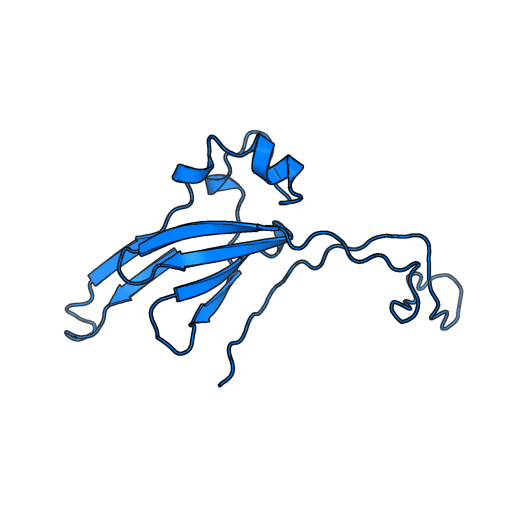 602 C C . ILE A 1 86 ? 5.744 -0.830 0.974 1.00 98.56 86 ILE A C 1
ATOM 604 O O . ILE A 1 86 ? 4.776 -1.102 0.261 1.00 98.56 86 ILE A O 1
ATOM 608 N N . PRO A 1 87 ? 6.824 -0.194 0.488 1.00 98.31 87 PRO A N 1
ATOM 609 C CA . PRO A 1 87 ? 6.980 0.123 -0.928 1.00 98.31 87 PRO A CA 1
ATOM 610 C C . PRO A 1 87 ? 7.260 -1.145 -1.740 1.00 98.31 87 PRO A C 1
ATOM 612 O O . PRO A 1 87 ? 7.971 -2.040 -1.282 1.00 98.31 87 PRO A O 1
ATOM 615 N N . LEU A 1 88 ? 6.758 -1.199 -2.974 1.00 98.06 88 LEU A N 1
ATOM 616 C CA . LEU A 1 88 ? 6.978 -2.342 -3.872 1.00 98.06 88 LEU A CA 1
ATOM 617 C C . LEU A 1 88 ? 8.196 -2.188 -4.788 1.00 98.06 88 LEU A C 1
ATOM 619 O O . LEU A 1 88 ? 8.571 -3.125 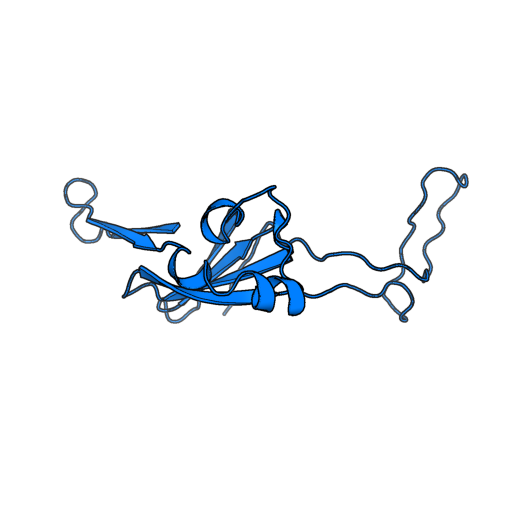-5.490 1.00 98.06 88 LEU A O 1
ATOM 623 N N . GLY A 1 89 ? 8.831 -1.015 -4.778 1.00 97.25 89 GLY A N 1
ATOM 624 C CA . GLY A 1 89 ? 9.949 -0.708 -5.663 1.00 97.25 89 GLY A CA 1
ATOM 625 C C . GLY A 1 89 ? 9.521 -0.633 -7.129 1.00 97.25 89 GLY A C 1
ATOM 626 O O . GLY A 1 89 ? 8.369 -0.332 -7.442 1.00 97.25 89 GLY A O 1
ATOM 627 N N . ALA A 1 90 ? 10.463 -0.888 -8.031 1.00 97.00 90 ALA A N 1
ATOM 628 C CA . ALA A 1 90 ? 10.232 -0.864 -9.468 1.00 97.00 90 ALA A CA 1
ATOM 629 C C . ALA A 1 90 ? 10.690 -2.177 -10.107 1.00 97.00 90 ALA A C 1
ATOM 631 O O . ALA A 1 90 ? 11.653 -2.802 -9.657 1.00 97.00 90 ALA A O 1
ATOM 632 N N . LYS A 1 91 ? 10.004 -2.578 -11.172 1.00 97.06 91 LYS A N 1
ATOM 633 C CA . LYS A 1 91 ? 10.398 -3.693 -12.026 1.00 97.06 91 LYS A CA 1
ATOM 634 C C . LYS A 1 91 ? 11.375 -3.191 -13.085 1.00 97.06 91 LYS A C 1
ATOM 636 O O . LYS A 1 91 ? 11.058 -2.251 -13.809 1.00 97.06 91 LYS A O 1
ATOM 641 N N . ASP A 1 92 ? 12.544 -3.820 -13.161 1.00 98.06 92 ASP A N 1
ATOM 642 C CA . ASP A 1 92 ? 13.557 -3.564 -14.187 1.00 98.06 92 ASP A CA 1
ATOM 643 C C . ASP A 1 92 ? 13.285 -4.441 -15.416 1.00 98.06 92 ASP A C 1
ATOM 645 O O . ASP A 1 92 ? 13.413 -5.669 -15.349 1.00 98.06 92 ASP A O 1
ATOM 649 N N . TYR A 1 93 ? 12.889 -3.824 -16.529 1.00 98.38 93 TYR A N 1
ATOM 650 C CA . TYR A 1 93 ? 12.579 -4.532 -17.773 1.00 98.38 93 TYR A CA 1
ATOM 651 C C . TYR A 1 93 ? 13.817 -4.846 -18.624 1.00 98.38 93 TYR A C 1
ATOM 653 O O . TYR A 1 93 ? 13.682 -5.453 -19.685 1.00 98.38 93 TYR A O 1
ATOM 661 N N . SER A 1 94 ? 15.023 -4.495 -18.163 1.00 98.19 94 SER A N 1
ATOM 662 C CA . SER A 1 94 ? 16.281 -4.870 -18.822 1.00 98.19 94 SER A CA 1
ATOM 663 C C . SER A 1 94 ? 16.773 -6.269 -18.432 1.00 98.19 94 SER A C 1
ATOM 665 O O . SER A 1 94 ? 17.670 -6.815 -19.076 1.00 98.19 94 SER A O 1
ATOM 667 N N . LEU A 1 95 ? 16.191 -6.859 -17.382 1.00 98.19 95 LEU A N 1
ATOM 668 C CA . LEU A 1 95 ? 16.591 -8.160 -16.855 1.00 98.19 95 LEU A CA 1
ATOM 669 C C . LEU A 1 95 ? 15.939 -9.322 -17.625 1.00 98.19 95 LEU A C 1
ATOM 671 O O . LEU A 1 95 ? 14.751 -9.237 -17.942 1.00 98.19 95 LEU A O 1
ATOM 675 N N . PRO A 1 96 ? 16.656 -10.447 -17.831 1.00 97.62 96 PRO A N 1
ATOM 676 C CA . PRO A 1 96 ? 16.104 -11.628 -18.494 1.00 97.62 96 PRO A CA 1
ATOM 677 C C . PRO A 1 96 ? 14.781 -12.104 -17.875 1.00 97.62 96 PRO A C 1
ATOM 679 O O . PRO A 1 96 ? 14.692 -12.282 -16.658 1.00 97.62 96 PRO A O 1
ATOM 682 N N . GLY A 1 97 ? 13.768 -12.348 -18.713 1.00 96.44 97 GLY A N 1
ATOM 683 C CA . GLY A 1 97 ? 12.435 -12.800 -18.292 1.00 96.44 97 GLY A CA 1
ATOM 684 C C . GLY A 1 97 ? 11.445 -11.675 -17.967 1.00 96.44 97 GLY A C 1
ATOM 685 O O . GLY A 1 97 ? 10.278 -11.957 -17.694 1.00 96.44 97 GLY A O 1
ATOM 686 N N . ASN A 1 98 ? 11.876 -10.412 -18.026 1.00 97.69 98 ASN A N 1
ATOM 687 C CA . ASN A 1 98 ? 11.012 -9.235 -17.925 1.00 97.69 98 ASN A CA 1
ATOM 688 C C . ASN A 1 98 ? 10.774 -8.600 -19.302 1.00 97.69 98 ASN A C 1
ATOM 690 O O . ASN A 1 98 ? 10.857 -7.389 -19.462 1.00 97.69 98 ASN A O 1
ATOM 694 N N . ASP A 1 99 ? 10.538 -9.408 -20.323 1.00 97.44 99 ASP A N 1
ATOM 695 C CA . ASP A 1 99 ? 10.341 -8.926 -21.683 1.00 97.44 99 ASP A CA 1
ATOM 696 C C . ASP A 1 99 ? 8.981 -8.229 -21.823 1.00 97.44 99 ASP A C 1
ATOM 698 O O . ASP A 1 99 ? 7.966 -8.702 -21.305 1.00 97.44 99 ASP A O 1
ATOM 702 N N . ILE A 1 100 ? 8.963 -7.094 -22.518 1.00 97.25 100 ILE A N 1
ATOM 703 C CA . ILE A 1 100 ? 7.753 -6.326 -22.819 1.00 97.25 100 ILE A CA 1
ATOM 704 C C . ILE A 1 100 ? 7.811 -5.805 -24.249 1.00 97.25 100 ILE A C 1
ATOM 706 O O . ILE A 1 100 ? 8.884 -5.672 -24.835 1.00 97.25 100 ILE A O 1
ATOM 710 N N . ASP A 1 101 ? 6.644 -5.478 -24.785 1.00 96.88 101 ASP A N 1
ATOM 711 C CA . ASP A 1 101 ? 6.505 -4.661 -25.982 1.00 96.88 101 ASP A CA 1
ATOM 712 C C . ASP A 1 101 ? 5.937 -3.296 -25.559 1.00 96.88 101 ASP A C 1
ATOM 714 O O . ASP A 1 101 ? 4.744 -3.198 -25.255 1.00 96.88 101 ASP A O 1
ATOM 718 N N . PRO A 1 102 ? 6.786 -2.266 -25.391 1.00 94.56 102 PRO A N 1
ATOM 719 C CA . PRO A 1 102 ? 6.364 -0.996 -24.818 1.00 94.56 102 PRO A CA 1
ATOM 720 C C . PRO A 1 102 ? 5.761 -0.031 -25.850 1.00 94.56 102 PRO A C 1
ATOM 722 O O . PRO A 1 102 ? 5.367 1.067 -25.457 1.00 94.56 102 PRO A O 1
ATOM 725 N N . SER A 1 103 ? 5.734 -0.372 -27.144 1.00 94.38 103 SER A N 1
ATOM 726 C CA . SER A 1 103 ? 5.347 0.549 -28.218 1.00 94.38 103 SER A CA 1
ATOM 727 C C . SER A 1 103 ? 4.357 -0.095 -29.180 1.00 94.38 103 SER A C 1
ATOM 729 O O . SER A 1 103 ? 4.657 -1.087 -29.818 1.00 94.38 103 SER A O 1
ATOM 731 N N . ASP A 1 104 ? 3.215 0.550 -29.389 1.00 93.75 104 ASP A N 1
ATOM 732 C CA . ASP A 1 104 ? 2.235 0.175 -30.412 1.00 93.75 104 ASP A CA 1
ATOM 733 C C . ASP A 1 104 ? 2.454 0.894 -31.763 1.00 93.75 104 ASP A C 1
ATOM 735 O O . ASP A 1 104 ? 1.655 0.747 -32.690 1.00 93.75 104 ASP A O 1
ATOM 739 N N . GLN A 1 105 ? 3.534 1.678 -31.899 1.00 95.44 105 GLN A N 1
ATOM 740 C CA . GLN A 1 105 ? 3.803 2.547 -33.058 1.00 95.44 105 GLN A CA 1
ATOM 741 C C . GLN A 1 105 ? 4.908 2.045 -34.002 1.00 95.44 105 GLN A C 1
ATOM 743 O O . GLN A 1 105 ? 5.228 2.725 -34.978 1.00 95.44 105 GLN A O 1
ATOM 748 N N . ASP A 1 106 ? 5.506 0.882 -33.742 1.00 93.12 106 ASP A N 1
ATOM 749 C CA . ASP A 1 106 ? 6.596 0.313 -34.552 1.00 93.12 106 ASP A CA 1
ATOM 750 C C . ASP A 1 106 ? 6.114 -0.740 -35.573 1.00 93.12 106 ASP A C 1
ATOM 752 O O . ASP A 1 106 ? 6.897 -1.239 -36.384 1.00 93.12 106 ASP A O 1
ATOM 756 N N . GLY A 1 107 ? 4.802 -0.999 -35.606 1.00 92.94 107 GLY A N 1
ATOM 757 C CA . GLY A 1 107 ? 4.137 -1.768 -36.657 1.00 92.94 107 GLY A CA 1
ATOM 758 C C . GLY A 1 107 ? 4.261 -3.286 -36.523 1.00 92.94 107 GLY A C 1
ATOM 759 O O . GLY A 1 107 ? 4.020 -3.993 -37.505 1.00 92.94 107 GLY A O 1
ATOM 760 N N . GLY A 1 108 ? 4.616 -3.805 -35.346 1.00 94.50 108 GLY A N 1
ATOM 761 C CA . GLY A 1 108 ? 4.738 -5.241 -35.104 1.00 94.50 108 GLY A CA 1
ATOM 762 C C . GLY A 1 108 ? 4.694 -5.611 -33.624 1.00 94.50 108 GLY A C 1
ATOM 763 O O . GLY A 1 108 ? 4.463 -4.764 -32.779 1.00 94.50 108 GLY A O 1
ATOM 764 N N . ILE A 1 109 ? 4.890 -6.901 -33.332 1.00 96.31 109 ILE A N 1
ATOM 765 C CA . ILE A 1 109 ? 5.121 -7.387 -31.965 1.00 96.31 109 ILE A CA 1
ATOM 766 C C . ILE A 1 109 ? 6.626 -7.343 -31.709 1.00 96.31 109 ILE A C 1
ATOM 768 O O . ILE A 1 109 ? 7.389 -7.949 -32.467 1.00 96.31 109 ILE A O 1
ATOM 772 N N . ASN A 1 110 ? 7.039 -6.689 -30.627 1.00 96.06 110 ASN A N 1
ATOM 773 C CA . ASN A 1 110 ? 8.440 -6.456 -30.284 1.00 96.06 110 ASN A CA 1
ATOM 774 C C . ASN A 1 110 ? 8.741 -6.749 -28.801 1.00 96.06 110 ASN A C 1
ATOM 776 O O . ASN A 1 110 ? 9.286 -5.925 -28.064 1.00 96.06 110 ASN A O 1
ATOM 780 N N . ILE A 1 111 ? 8.361 -7.949 -28.351 1.00 97.31 111 ILE A N 1
ATOM 781 C CA . ILE A 1 111 ? 8.582 -8.415 -26.976 1.00 97.31 111 ILE A CA 1
ATOM 782 C C . ILE A 1 111 ? 10.067 -8.737 -26.771 1.00 97.31 111 ILE A C 1
ATOM 784 O O . ILE A 1 111 ? 10.567 -9.734 -27.294 1.00 97.31 111 ILE A O 1
ATOM 788 N N . GLN A 1 112 ? 10.754 -7.905 -25.993 1.00 97.06 112 GLN A N 1
ATOM 789 C CA . GLN A 1 112 ? 12.148 -8.100 -25.581 1.00 97.06 112 GLN A CA 1
ATOM 790 C C . GLN A 1 112 ? 12.439 -7.337 -24.281 1.00 97.06 112 GLN A C 1
ATOM 792 O O . GLN A 1 112 ? 11.575 -6.633 -23.753 1.00 97.06 112 GLN A O 1
ATOM 797 N N . ASN A 1 113 ? 13.651 -7.453 -23.743 1.00 98.19 113 ASN A N 1
ATOM 798 C CA . ASN A 1 113 ? 14.088 -6.623 -22.623 1.00 98.19 113 ASN A CA 1
ATOM 799 C C . ASN A 1 113 ? 14.438 -5.198 -23.087 1.00 98.19 113 ASN A C 1
ATOM 801 O O . ASN A 1 113 ? 15.091 -5.003 -24.112 1.00 98.19 113 ASN A O 1
ATOM 805 N N . TRP A 1 114 ? 14.048 -4.199 -22.296 1.00 97.44 114 TRP A N 1
ATOM 806 C CA . TRP A 1 114 ? 14.237 -2.775 -22.593 1.00 97.44 114 TRP A CA 1
ATOM 807 C C . TRP A 1 114 ? 14.831 -2.042 -21.383 1.00 97.44 114 TRP A C 1
ATOM 809 O O . TRP A 1 114 ? 14.497 -2.385 -20.251 1.00 97.44 114 TRP A O 1
ATOM 819 N N . PRO A 1 115 ? 15.671 -1.004 -21.568 1.00 97.25 115 PRO A N 1
ATOM 820 C CA . PRO A 1 115 ? 16.315 -0.273 -20.472 1.00 97.25 115 PRO A CA 1
ATOM 821 C C . PRO A 1 115 ? 15.357 0.729 -19.798 1.00 97.25 115 PRO A C 1
ATOM 823 O O . PRO A 1 115 ? 15.612 1.933 -19.763 1.00 97.25 115 PRO A O 1
ATOM 826 N N . VAL A 1 116 ? 14.226 0.236 -19.294 1.00 97.06 116 VAL A N 1
ATOM 827 C CA . VAL A 1 116 ? 13.159 1.019 -18.659 1.00 97.06 116 VAL A CA 1
ATOM 828 C C . VAL A 1 116 ? 12.681 0.349 -17.372 1.00 97.06 116 VAL A C 1
ATOM 830 O O . VAL A 1 116 ? 12.823 -0.860 -17.187 1.00 97.06 116 VAL A O 1
ATOM 833 N N . PHE A 1 117 ? 12.075 1.144 -16.491 1.00 96.88 117 PHE A N 1
ATOM 834 C CA . PHE A 1 117 ? 11.479 0.681 -15.239 1.00 96.88 117 PHE A CA 1
ATOM 835 C C . PHE A 1 117 ? 9.966 0.896 -15.246 1.00 96.88 117 PHE A C 1
ATOM 837 O O . PHE A 1 117 ? 9.488 1.906 -15.763 1.00 96.88 117 PHE A O 1
ATOM 844 N N . GLY A 1 118 ? 9.224 -0.017 -14.620 1.00 96.06 118 GLY A N 1
ATOM 845 C CA . GLY A 1 118 ? 7.800 0.156 -14.318 1.00 96.06 118 GLY A CA 1
ATOM 846 C C . GLY A 1 118 ? 7.507 0.042 -12.830 1.00 96.06 118 GLY A C 1
ATOM 847 O O . GLY A 1 118 ? 8.260 -0.577 -12.080 1.00 96.06 118 GLY A O 1
ATOM 848 N N . LEU A 1 119 ? 6.397 0.635 -12.406 1.00 96.69 119 LEU A N 1
ATOM 849 C CA . LEU A 1 119 ? 5.860 0.464 -11.058 1.00 96.69 119 LEU A CA 1
ATOM 850 C C . LEU A 1 119 ? 4.911 -0.739 -11.028 1.00 96.69 119 LEU A C 1
ATOM 852 O O . LEU A 1 119 ? 4.329 -1.091 -12.051 1.00 96.69 119 LEU A O 1
ATOM 856 N N . TYR A 1 120 ? 4.765 -1.366 -9.862 1.00 96.75 120 TYR A N 1
ATOM 857 C CA . TYR A 1 120 ? 3.879 -2.519 -9.690 1.00 96.75 120 TYR A CA 1
ATOM 858 C C . TYR A 1 120 ? 2.412 -2.119 -9.539 1.00 96.75 120 TYR A C 1
ATOM 860 O O . TYR A 1 120 ? 1.565 -2.847 -10.039 1.00 96.75 120 TYR A O 1
ATOM 868 N N . GLN A 1 121 ? 2.134 -0.998 -8.857 1.00 96.56 121 GLN A N 1
ATOM 869 C CA . GLN A 1 121 ? 0.794 -0.411 -8.669 1.00 96.56 121 GLN A CA 1
ATOM 870 C C . GLN A 1 121 ? -0.304 -1.469 -8.427 1.00 96.56 121 GLN A C 1
ATOM 872 O O . GLN A 1 121 ? -1.112 -1.744 -9.312 1.00 96.56 121 GLN A O 1
ATOM 877 N N . PRO A 1 122 ? -0.303 -2.116 -7.248 1.00 96.31 122 PRO A N 1
ATOM 878 C CA . PRO A 1 122 ? -1.159 -3.262 -6.982 1.00 96.31 122 PRO A CA 1
ATOM 879 C C . PRO A 1 122 ? -2.609 -2.808 -6.804 1.00 96.31 122 PRO A C 1
ATOM 881 O O . PRO A 1 122 ? -2.894 -2.067 -5.874 1.00 96.31 122 PRO A O 1
ATOM 884 N N . ASP A 1 123 ? -3.515 -3.286 -7.648 1.00 94.69 123 ASP A N 1
ATOM 885 C CA . ASP A 1 123 ? -4.959 -3.087 -7.467 1.00 94.69 123 ASP A CA 1
ATOM 886 C C . ASP A 1 123 ? -5.490 -4.130 -6.469 1.00 94.69 123 ASP A C 1
ATOM 888 O O . ASP A 1 123 ? -5.695 -3.841 -5.289 1.00 94.69 123 ASP A O 1
ATOM 892 N N . ALA A 1 124 ? -5.569 -5.397 -6.889 1.00 96.06 124 ALA A N 1
ATOM 893 C CA . ALA A 1 124 ? -6.107 -6.487 -6.079 1.00 96.06 124 ALA A CA 1
ATOM 894 C C . ALA A 1 124 ? -5.038 -7.262 -5.289 1.00 96.06 124 ALA A C 1
ATOM 896 O O . ALA A 1 124 ? -3.879 -7.387 -5.692 1.00 96.06 124 ALA A O 1
ATOM 897 N N . ILE A 1 125 ? -5.459 -7.874 -4.179 1.00 97.06 125 ILE A N 1
ATOM 898 C CA . ILE A 1 125 ? -4.638 -8.788 -3.376 1.00 97.06 125 ILE A CA 1
ATOM 899 C C . ILE A 1 125 ? -5.482 -9.956 -2.856 1.00 97.06 125 ILE A C 1
ATOM 901 O O . ILE A 1 125 ? -6.656 -9.792 -2.530 1.00 97.06 125 ILE A O 1
ATOM 905 N N . ALA A 1 126 ? -4.878 -11.141 -2.768 1.00 95.88 126 ALA A N 1
ATOM 906 C CA . ALA A 1 126 ? -5.509 -12.349 -2.242 1.00 95.88 126 ALA A CA 1
ATOM 907 C C . ALA A 1 126 ? -4.571 -13.083 -1.274 1.00 95.88 126 ALA A C 1
ATOM 909 O O . ALA A 1 126 ? -3.348 -12.974 -1.374 1.00 95.88 126 ALA A O 1
ATOM 910 N N . SER A 1 127 ? -5.159 -13.843 -0.350 1.00 92.81 127 SER A N 1
ATOM 911 C CA . SER A 1 127 ? -4.448 -14.765 0.539 1.00 92.81 127 SER A CA 1
ATOM 912 C C . SER A 1 127 ? -4.882 -16.202 0.249 1.00 92.81 127 SER A C 1
ATOM 914 O O . SER A 1 127 ? -6.046 -16.442 -0.075 1.00 92.81 127 SER A O 1
ATOM 916 N N . PHE A 1 128 ? -3.946 -17.145 0.357 1.00 90.44 128 PHE A N 1
ATOM 917 C CA . PHE A 1 128 ? -4.152 -18.570 0.097 1.00 90.44 128 PHE A CA 1
ATOM 918 C C . PHE A 1 128 ? -3.548 -19.394 1.242 1.00 90.44 128 PHE A C 1
ATOM 920 O O . PHE A 1 128 ? -2.570 -18.965 1.859 1.00 90.44 128 PHE A O 1
ATOM 927 N N . SER A 1 129 ? -4.117 -20.572 1.506 1.00 81.00 129 SER A N 1
ATOM 928 C CA . SER A 1 129 ? -3.687 -21.518 2.548 1.00 81.00 129 SER A CA 1
ATOM 929 C C . SER A 1 129 ? -3.701 -22.950 2.042 1.00 81.00 129 SER A C 1
ATOM 931 O O . SER A 1 129 ? -4.685 -23.275 1.339 1.00 81.00 129 SER A O 1
#